Protein AF-W2NLJ6-F1 (afdb_monomer_lite)

Foldseek 3Di:
DDDDPVVVVVVVVVVVVVVVVVVVVVLVPDDDPDPVVNVVVVQVVCVVVVFGWDWDDDPPFQKIKIFGPDDPDGPDIDIDHDDDD

Organism: Phytophthora nicotianae (NCBI:txid4792)

Structure (mmCIF, N/CA/C/O backbone):
data_AF-W2NLJ6-F1
#
_entry.id   AF-W2NLJ6-F1
#
loop_
_atom_site.group_PDB
_atom_site.id
_atom_site.type_symbol
_atom_site.label_atom_id
_atom_site.label_alt_id
_atom_site.label_comp_id
_atom_site.label_asym_id
_atom_site.label_entity_id
_atom_site.label_seq_id
_atom_site.pdbx_PDB_ins_code
_atom_site.Cartn_x
_atom_site.Cartn_y
_atom_site.Cartn_z
_atom_site.occupancy
_atom_site.B_iso_or_equiv
_atom_site.auth_seq_id
_atom_site.auth_comp_id
_atom_site.auth_asym_id
_atom_site.auth_atom_id
_atom_site.pdbx_PDB_model_num
ATOM 1 N N . MET A 1 1 ? -0.314 1.712 -44.785 1.00 42.75 1 MET A N 1
ATOM 2 C CA . MET A 1 1 ? 0.400 2.453 -43.726 1.00 42.75 1 MET A CA 1
ATOM 3 C C . MET A 1 1 ? 0.618 1.476 -42.590 1.00 42.75 1 MET A C 1
ATOM 5 O O . MET A 1 1 ? -0.340 1.128 -41.916 1.00 42.75 1 MET A O 1
ATOM 9 N N . SER A 1 2 ? 1.823 0.920 -42.491 1.00 46.22 2 SER A N 1
ATOM 10 C CA . SER A 1 2 ? 2.157 -0.062 -41.460 1.00 46.22 2 SER A CA 1
ATOM 11 C C . SER A 1 2 ? 2.332 0.678 -40.138 1.00 46.22 2 SER A C 1
ATOM 13 O O . SER A 1 2 ? 3.257 1.477 -40.014 1.00 46.22 2 SER A O 1
ATOM 15 N N . LEU A 1 3 ? 1.414 0.462 -39.192 1.00 47.88 3 LEU A N 1
ATOM 16 C CA . LEU A 1 3 ? 1.588 0.882 -37.802 1.00 47.88 3 LEU A CA 1
ATOM 17 C C . LEU A 1 3 ? 2.861 0.212 -37.278 1.00 47.88 3 LEU A C 1
ATOM 19 O O . LEU A 1 3 ? 3.012 -1.007 -37.356 1.00 47.88 3 LEU A O 1
ATOM 23 N N . ASN A 1 4 ? 3.813 1.040 -36.869 1.00 52.22 4 ASN A N 1
ATOM 24 C CA . ASN A 1 4 ? 5.158 0.630 -36.519 1.00 52.22 4 ASN A CA 1
ATOM 25 C C . ASN A 1 4 ? 5.095 -0.161 -35.203 1.00 52.22 4 ASN A C 1
ATOM 27 O O . ASN A 1 4 ? 4.438 0.272 -34.259 1.00 52.22 4 ASN A O 1
ATOM 31 N N . ALA A 1 5 ? 5.775 -1.307 -35.109 1.00 54.47 5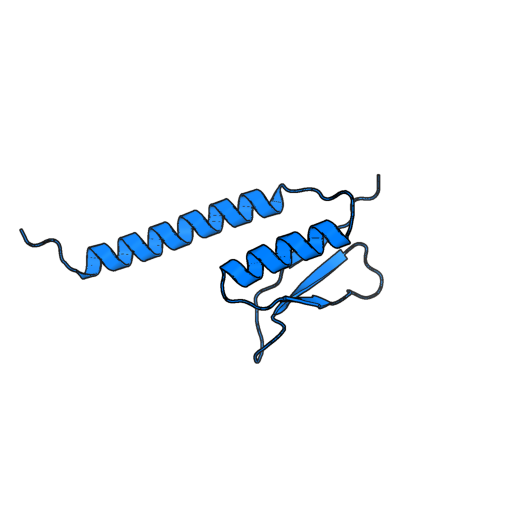 ALA A N 1
ATOM 32 C CA . ALA A 1 5 ? 5.748 -2.159 -33.910 1.00 54.47 5 ALA A CA 1
ATOM 33 C C . ALA A 1 5 ? 6.175 -1.411 -32.623 1.00 54.47 5 ALA A C 1
ATOM 35 O O . ALA A 1 5 ? 5.740 -1.755 -31.527 1.00 54.47 5 ALA A O 1
ATOM 36 N N . ASN A 1 6 ? 6.954 -0.335 -32.771 1.00 55.03 6 ASN A N 1
ATOM 37 C CA . ASN A 1 6 ? 7.385 0.548 -31.685 1.00 55.03 6 ASN A CA 1
ATOM 38 C C . ASN A 1 6 ? 6.240 1.347 -31.036 1.00 55.03 6 ASN A C 1
ATOM 40 O O . ASN A 1 6 ? 6.319 1.655 -29.848 1.00 55.03 6 ASN A O 1
ATOM 44 N N . ASP A 1 7 ? 5.173 1.661 -31.778 1.00 52.06 7 ASP A N 1
ATOM 45 C CA . ASP A 1 7 ? 4.027 2.402 -31.237 1.00 52.06 7 ASP A CA 1
ATOM 46 C C . ASP A 1 7 ? 3.181 1.506 -30.315 1.00 52.06 7 ASP A C 1
ATOM 48 O O . ASP A 1 7 ? 2.643 1.968 -29.312 1.00 52.06 7 ASP A O 1
ATOM 52 N N . HIS A 1 8 ? 3.115 0.201 -30.602 1.00 54.12 8 HIS A N 1
ATOM 53 C CA . HIS A 1 8 ? 2.344 -0.768 -29.818 1.00 54.12 8 HIS A CA 1
ATOM 54 C C . HIS A 1 8 ? 2.980 -1.050 -28.444 1.00 54.12 8 HIS A C 1
ATOM 56 O O . HIS A 1 8 ? 2.277 -1.107 -27.436 1.00 54.12 8 HIS A O 1
ATOM 62 N N . GLU A 1 9 ? 4.311 -1.152 -28.382 1.00 55.81 9 GLU A N 1
ATOM 63 C CA . GLU A 1 9 ? 5.063 -1.333 -27.130 1.00 55.81 9 GLU A CA 1
ATOM 64 C C . GLU A 1 9 ? 4.999 -0.085 -26.232 1.00 55.81 9 GLU A C 1
ATOM 66 O O . GLU A 1 9 ? 4.808 -0.193 -25.020 1.00 55.81 9 GLU A O 1
ATOM 71 N N . ALA A 1 10 ? 5.082 1.117 -26.818 1.00 54.66 10 ALA A N 1
ATOM 72 C CA . ALA A 1 10 ? 4.96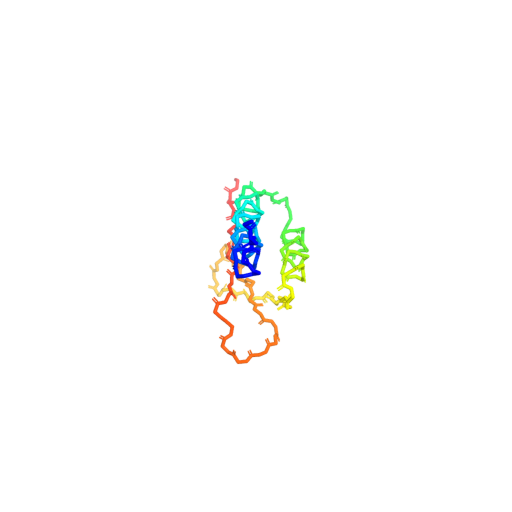9 2.372 -26.073 1.00 54.66 10 ALA A CA 1
ATOM 73 C C . ALA A 1 10 ? 3.560 2.583 -25.488 1.00 54.66 10 ALA A C 1
ATOM 75 O O . ALA A 1 10 ? 3.421 3.049 -24.355 1.00 54.66 10 ALA A O 1
ATOM 76 N N . ILE A 1 11 ? 2.514 2.202 -26.230 1.00 58.09 11 ILE A N 1
ATOM 77 C CA . ILE A 1 11 ? 1.123 2.250 -25.758 1.00 58.09 11 ILE A CA 1
ATOM 78 C C . ILE A 1 11 ? 0.888 1.207 -24.658 1.00 58.09 11 ILE A C 1
ATOM 80 O O . ILE A 1 11 ? 0.264 1.530 -23.647 1.00 58.09 11 ILE A O 1
ATOM 84 N N . SER A 1 12 ? 1.433 -0.007 -24.803 1.00 58.50 12 SER A N 1
ATOM 85 C CA . SER A 1 12 ? 1.343 -1.050 -23.771 1.00 58.50 12 SER A CA 1
ATOM 86 C C . SER A 1 12 ? 1.995 -0.598 -22.462 1.00 58.50 12 SER A C 1
ATOM 88 O O . SER A 1 12 ? 1.348 -0.615 -21.417 1.00 58.50 12 SER A O 1
ATOM 90 N N . ALA A 1 13 ? 3.226 -0.078 -22.521 1.00 60.59 13 ALA A N 1
ATOM 91 C CA . ALA A 1 13 ? 3.940 0.418 -21.345 1.00 60.59 13 ALA A CA 1
ATOM 92 C C . ALA A 1 13 ? 3.239 1.620 -20.674 1.00 60.59 13 ALA A C 1
ATOM 94 O O . ALA A 1 13 ? 3.239 1.750 -19.444 1.00 60.59 13 ALA A O 1
ATOM 95 N N . ALA A 1 14 ? 2.607 2.497 -21.461 1.00 58.72 14 ALA A N 1
ATOM 96 C CA . ALA A 1 14 ? 1.820 3.615 -20.943 1.00 58.72 14 ALA A CA 1
ATOM 97 C C . ALA A 1 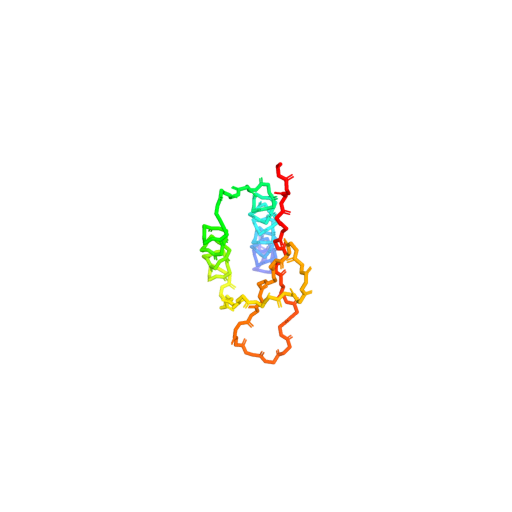14 ? 0.523 3.151 -20.251 1.00 58.72 14 ALA A C 1
ATOM 99 O O . ALA A 1 14 ? 0.187 3.657 -19.177 1.00 58.72 14 ALA A O 1
ATOM 100 N N . CYS A 1 15 ? -0.180 2.164 -20.815 1.00 57.19 15 CYS A N 1
ATOM 101 C CA . CYS A 1 15 ? -1.359 1.554 -20.195 1.00 57.19 15 CYS A CA 1
ATOM 102 C C . CYS A 1 15 ? -1.014 0.818 -18.892 1.00 57.19 15 CYS A C 1
ATOM 104 O O . CYS A 1 15 ? -1.741 0.950 -17.904 1.00 57.19 15 CYS A O 1
ATOM 106 N N . ASP A 1 16 ? 0.115 0.108 -18.857 1.00 62.09 16 ASP A N 1
ATOM 107 C CA . ASP A 1 16 ? 0.603 -0.578 -17.656 1.00 62.09 16 ASP A CA 1
ATOM 108 C C . ASP A 1 16 ? 0.928 0.410 -16.525 1.00 62.09 16 ASP A C 1
ATOM 110 O O . ASP A 1 16 ? 0.589 0.169 -15.360 1.00 62.09 16 ASP A O 1
ATOM 114 N N . SER A 1 17 ? 1.493 1.569 -16.879 1.00 66.31 17 SER A N 1
ATOM 115 C CA . SER A 1 17 ? 1.799 2.653 -15.939 1.00 66.31 17 SER A CA 1
ATOM 116 C C . SER A 1 17 ? 0.536 3.342 -15.402 1.00 66.31 17 SER A C 1
ATOM 118 O O . SER A 1 17 ? 0.442 3.619 -14.206 1.00 66.31 17 SER A O 1
ATOM 120 N N . ALA A 1 18 ? -0.465 3.595 -16.254 1.00 72.06 18 ALA A N 1
ATOM 121 C CA . ALA A 1 18 ? -1.735 4.201 -15.840 1.00 72.06 18 ALA A CA 1
ATOM 122 C C . ALA A 1 18 ? -2.509 3.295 -14.869 1.00 72.06 18 ALA A C 1
ATOM 124 O O . ALA A 1 18 ? -2.960 3.741 -13.813 1.00 72.06 18 ALA A O 1
ATOM 125 N N . LYS A 1 19 ? -2.577 1.995 -15.177 1.00 75.12 19 LYS A N 1
ATOM 126 C CA . LYS A 1 19 ? -3.205 0.995 -14.307 1.00 75.12 19 LYS A CA 1
ATOM 127 C C . LYS A 1 19 ? -2.498 0.880 -12.955 1.00 75.12 19 LYS A C 1
ATOM 129 O O . LYS A 1 19 ? -3.145 0.690 -11.928 1.00 75.12 19 LYS A O 1
ATOM 134 N N . GLU A 1 20 ? -1.172 1.000 -12.932 1.00 72.75 20 GLU A N 1
ATOM 135 C CA . GLU A 1 20 ? -0.400 1.024 -11.687 1.00 72.75 20 GLU A CA 1
ATOM 136 C C . GLU A 1 20 ? -0.718 2.241 -10.813 1.00 72.75 20 GLU A C 1
ATOM 138 O O . GLU A 1 20 ? -0.875 2.101 -9.598 1.00 72.75 20 GLU A O 1
ATOM 143 N N . ILE A 1 21 ? -0.871 3.419 -11.418 1.00 78.62 21 ILE A N 1
ATOM 144 C CA . ILE A 1 21 ? -1.242 4.640 -10.696 1.00 78.62 21 ILE A CA 1
ATOM 145 C C . ILE A 1 21 ? -2.637 4.502 -10.078 1.00 78.62 21 ILE A C 1
ATOM 147 O O . ILE A 1 21 ? -2.817 4.843 -8.906 1.00 78.62 21 ILE A O 1
ATOM 151 N N . ASP A 1 22 ? -3.604 3.969 -10.824 1.00 81.81 22 ASP A N 1
ATOM 152 C CA . ASP A 1 22 ? -4.971 3.781 -10.335 1.00 81.81 22 ASP A CA 1
ATOM 153 C C . ASP A 1 22 ? -5.042 2.773 -9.186 1.00 81.81 22 ASP A C 1
ATOM 155 O O . ASP A 1 22 ? -5.609 3.071 -8.134 1.00 81.81 22 ASP A O 1
ATOM 159 N N . GLU A 1 23 ? -4.396 1.613 -9.318 1.00 81.19 23 GLU A N 1
ATOM 160 C CA . GLU A 1 23 ? -4.356 0.616 -8.243 1.00 81.19 23 GLU A CA 1
ATOM 161 C C . GLU A 1 23 ? -3.660 1.152 -6.983 1.00 81.19 23 GLU A C 1
ATOM 163 O O . GLU A 1 23 ? -4.105 0.883 -5.862 1.00 81.19 23 GLU A O 1
ATOM 168 N N . LEU A 1 24 ? -2.604 1.956 -7.144 1.00 80.00 24 LEU A N 1
ATOM 169 C CA . LEU A 1 24 ? -1.934 2.615 -6.026 1.00 80.00 24 LEU A CA 1
ATOM 170 C C . LEU A 1 24 ? -2.834 3.668 -5.364 1.00 80.00 24 LEU A C 1
ATOM 172 O O . LEU A 1 24 ? -2.839 3.790 -4.136 1.00 80.00 24 LEU A O 1
ATOM 176 N N . ASN A 1 25 ? -3.592 4.432 -6.152 1.00 84.81 25 ASN A N 1
ATOM 177 C CA . ASN A 1 25 ? -4.544 5.416 -5.642 1.00 84.81 25 ASN A CA 1
ATOM 178 C C . ASN A 1 25 ? -5.678 4.750 -4.862 1.00 84.81 25 ASN A C 1
ATOM 180 O O . ASN A 1 25 ? -6.054 5.243 -3.798 1.00 84.81 25 ASN A O 1
ATOM 184 N N . GLU A 1 26 ? -6.170 3.605 -5.329 1.00 86.81 26 GLU A N 1
ATOM 185 C CA . GLU A 1 26 ? -7.161 2.822 -4.597 1.00 86.81 26 GLU A CA 1
ATOM 186 C C . GLU A 1 26 ? -6.578 2.236 -3.310 1.00 86.81 26 GLU A C 1
ATOM 188 O O . GLU A 1 26 ? -7.195 2.337 -2.249 1.00 86.81 26 GLU A O 1
ATOM 193 N N . LEU A 1 27 ? -5.350 1.709 -3.348 1.00 84.00 27 LEU A N 1
ATOM 194 C CA . LEU A 1 27 ? -4.669 1.204 -2.153 1.00 84.00 27 LEU A CA 1
ATOM 195 C C . LEU A 1 27 ? -4.464 2.300 -1.090 1.00 84.00 27 LEU A C 1
ATOM 197 O O . LEU A 1 27 ? -4.601 2.018 0.098 1.00 84.00 27 LEU A O 1
ATOM 201 N N . LYS A 1 28 ? -4.189 3.550 -1.496 1.00 82.88 28 LYS A N 1
ATOM 202 C CA . LYS A 1 28 ? -4.039 4.707 -0.588 1.00 82.88 28 LYS A CA 1
ATOM 203 C C . LYS A 1 28 ? -5.333 5.110 0.124 1.00 82.88 28 LYS A C 1
ATOM 205 O O . LYS A 1 28 ? -5.256 5.674 1.212 1.00 82.88 28 LYS A O 1
ATOM 210 N N . LYS A 1 29 ? -6.499 4.860 -0.477 1.00 86.00 29 LYS A N 1
ATOM 211 C CA . LYS A 1 29 ? -7.812 5.186 0.111 1.00 86.00 29 LYS A CA 1
ATOM 212 C C . LYS A 1 29 ? -8.306 4.117 1.083 1.00 86.00 29 LYS A C 1
ATOM 214 O O . LYS A 1 29 ? -9.219 4.379 1.864 1.00 86.00 29 LYS A O 1
ATOM 219 N N . ARG A 1 30 ? -7.740 2.908 1.028 1.00 86.12 30 ARG A N 1
ATOM 220 C CA . ARG A 1 30 ? -8.172 1.800 1.880 1.00 86.12 30 ARG A CA 1
ATOM 221 C C . ARG A 1 30 ? -7.840 2.068 3.340 1.00 86.12 30 ARG A C 1
ATOM 223 O O . ARG A 1 30 ? -6.754 2.519 3.696 1.00 86.12 30 ARG A O 1
ATOM 230 N N . THR A 1 31 ? -8.791 1.712 4.189 1.00 87.38 31 THR A N 1
ATOM 231 C CA . THR A 1 31 ? -8.631 1.661 5.636 1.00 87.38 31 THR A CA 1
ATOM 232 C C . THR A 1 31 ? -8.804 0.221 6.088 1.00 87.38 31 THR A C 1
ATOM 234 O O . THR A 1 31 ? -9.563 -0.554 5.506 1.00 87.38 31 THR A O 1
ATOM 237 N N . TRP A 1 32 ? -8.071 -0.160 7.128 1.00 87.00 32 TRP A N 1
ATOM 238 C CA . TRP A 1 32 ? -8.138 -1.506 7.680 1.00 87.00 32 TRP A CA 1
ATOM 239 C C . TRP A 1 32 ? -8.427 -1.429 9.168 1.00 87.00 32 TRP A C 1
ATOM 241 O O . TRP A 1 32 ? -7.816 -0.647 9.892 1.00 87.00 32 TRP A O 1
ATOM 251 N N . THR A 1 33 ? -9.312 -2.305 9.632 1.00 85.50 33 THR A N 1
ATOM 252 C CA . THR A 1 33 ? -9.645 -2.449 11.055 1.00 85.50 33 THR A CA 1
ATOM 253 C C . THR A 1 33 ? -8.514 -3.094 11.848 1.00 85.50 33 THR A C 1
ATOM 255 O O . THR A 1 33 ? -8.369 -2.861 13.044 1.00 85.50 33 THR A O 1
ATOM 258 N N . THR A 1 34 ? -7.683 -3.909 11.190 1.00 83.56 34 THR A N 1
ATOM 259 C CA . THR A 1 34 ? -6.557 -4.590 11.826 1.00 83.56 34 THR A CA 1
ATOM 260 C C . THR A 1 34 ? -5.274 -4.419 11.032 1.00 83.56 34 THR A C 1
ATOM 262 O O . THR A 1 34 ? -5.239 -4.470 9.801 1.00 83.56 34 THR A O 1
ATOM 265 N N . GLY A 1 35 ? -4.161 -4.329 11.760 1.00 81.50 35 GLY A N 1
ATOM 266 C CA . GLY A 1 35 ? -2.843 -4.285 11.140 1.00 81.50 35 GLY A CA 1
ATOM 267 C C . GLY A 1 35 ? -2.454 -5.573 10.402 1.00 81.50 35 GLY A C 1
ATOM 268 O O . GLY A 1 35 ? -1.504 -5.525 9.630 1.00 81.50 35 GLY A O 1
ATOM 269 N N . LYS A 1 36 ? -3.131 -6.708 10.644 1.00 84.38 36 LYS A N 1
ATOM 270 C CA . LYS A 1 36 ? -2.914 -7.969 9.912 1.00 84.38 36 LYS A CA 1
ATOM 271 C C . LYS A 1 36 ? -3.558 -7.912 8.525 1.00 84.38 36 LYS A C 1
ATOM 273 O O . LYS A 1 36 ? -2.902 -8.297 7.562 1.00 84.38 36 LYS A O 1
ATOM 278 N N . GLY A 1 37 ? -4.782 -7.380 8.429 1.00 86.06 37 GLY A N 1
ATOM 279 C CA . GLY A 1 37 ? -5.467 -7.158 7.151 1.00 86.06 37 GLY A CA 1
ATOM 280 C C . GLY A 1 37 ? -4.665 -6.234 6.235 1.00 86.06 37 GLY A C 1
ATOM 281 O O . GLY A 1 37 ? -4.335 -6.622 5.12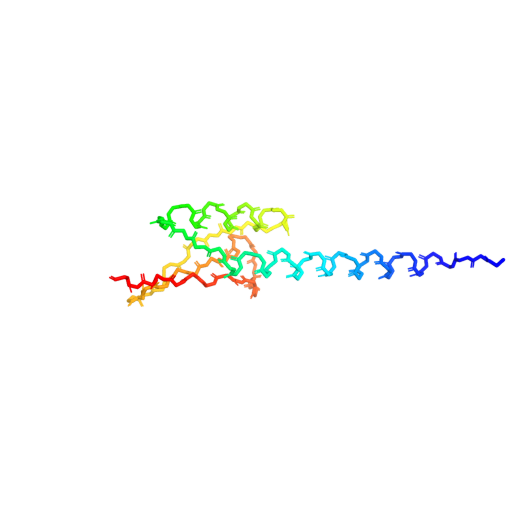0 1.00 86.06 37 GLY A O 1
ATOM 282 N N . ALA A 1 38 ? -4.212 -5.092 6.766 1.00 86.00 38 ALA A N 1
ATOM 283 C CA . ALA A 1 38 ? -3.379 -4.151 6.014 1.00 86.00 38 ALA A CA 1
ATOM 284 C C . ALA A 1 38 ? -2.099 -4.798 5.455 1.00 86.00 38 ALA A C 1
ATOM 286 O O . ALA A 1 38 ? -1.737 -4.606 4.298 1.00 86.00 38 ALA A O 1
ATOM 287 N N . VAL A 1 39 ? -1.410 -5.604 6.273 1.00 85.56 39 VAL A N 1
ATOM 288 C CA . VAL A 1 39 ? -0.187 -6.300 5.847 1.00 85.56 39 VAL A CA 1
ATOM 289 C C . VAL A 1 39 ? -0.481 -7.360 4.781 1.00 85.56 39 VAL A C 1
ATOM 291 O O . VAL A 1 39 ? 0.319 -7.519 3.864 1.00 85.56 39 VAL A O 1
ATOM 294 N N . SER A 1 40 ? -1.597 -8.083 4.884 1.00 87.62 40 SER A N 1
ATOM 295 C CA . SER A 1 40 ? -1.977 -9.102 3.900 1.00 87.62 40 SER A CA 1
ATOM 296 C C . SER A 1 40 ? -2.252 -8.485 2.529 1.00 87.62 40 SER A C 1
ATOM 298 O O . SER A 1 40 ? -1.671 -8.922 1.537 1.00 87.62 40 SER A O 1
ATOM 300 N N . ASP A 1 41 ? -3.063 -7.427 2.484 1.00 87.44 41 ASP A N 1
ATOM 301 C CA . ASP A 1 41 ? -3.435 -6.747 1.239 1.00 87.44 41 ASP A CA 1
ATOM 302 C C . ASP A 1 41 ? -2.221 -6.142 0.537 1.00 87.44 41 ASP A C 1
ATOM 304 O O . ASP A 1 41 ? -2.040 -6.306 -0.668 1.00 87.44 41 ASP A O 1
ATOM 308 N N . ILE A 1 42 ? -1.340 -5.482 1.291 1.00 85.75 42 ILE A N 1
ATOM 309 C CA . ILE A 1 42 ? -0.143 -4.869 0.711 1.00 85.75 42 ILE A CA 1
ATOM 310 C C . ILE A 1 42 ? 0.861 -5.931 0.247 1.00 85.75 42 ILE A C 1
ATOM 312 O O . ILE A 1 42 ? 1.543 -5.716 -0.752 1.00 85.75 42 ILE A O 1
ATOM 316 N N . LYS A 1 43 ? 0.953 -7.091 0.915 1.00 86.25 43 LYS A N 1
ATOM 317 C CA . LYS A 1 43 ? 1.753 -8.215 0.400 1.00 86.25 43 LYS A CA 1
ATOM 318 C C . LYS A 1 43 ? 1.186 -8.751 -0.909 1.00 86.25 43 LYS A C 1
ATOM 320 O O . LYS A 1 43 ? 1.966 -9.005 -1.819 1.00 86.25 43 LYS A O 1
ATOM 325 N N . ALA A 1 44 ? -0.134 -8.895 -1.017 1.00 87.56 44 ALA A N 1
ATOM 326 C CA . ALA A 1 44 ? -0.780 -9.317 -2.257 1.00 87.56 44 ALA A CA 1
ATOM 327 C C . ALA A 1 44 ? -0.528 -8.310 -3.394 1.00 87.56 44 ALA A C 1
ATOM 329 O O . ALA A 1 44 ? -0.155 -8.716 -4.491 1.00 87.56 44 ALA A O 1
ATOM 330 N N . TYR A 1 45 ? -0.630 -7.008 -3.105 1.00 85.94 45 TYR A N 1
ATOM 331 C CA . TYR A 1 45 ? -0.279 -5.939 -4.046 1.00 85.94 45 TYR A CA 1
ATOM 332 C C . TYR A 1 45 ? 1.200 -5.977 -4.460 1.00 85.94 45 TYR A C 1
ATOM 334 O O . TYR A 1 45 ? 1.528 -5.847 -5.632 1.00 85.94 45 TYR A O 1
ATOM 342 N N . ALA A 1 46 ? 2.123 -6.178 -3.517 1.00 83.56 46 ALA A N 1
ATOM 343 C CA . ALA A 1 46 ? 3.543 -6.282 -3.845 1.00 83.56 46 ALA A CA 1
ATOM 344 C C . ALA A 1 46 ? 3.823 -7.499 -4.747 1.00 83.56 46 ALA A C 1
ATOM 346 O O . ALA A 1 46 ? 4.552 -7.380 -5.733 1.00 83.56 46 ALA A O 1
ATOM 347 N N . LEU A 1 47 ? 3.202 -8.645 -4.441 1.00 83.69 47 LEU A N 1
ATOM 348 C CA . LEU A 1 47 ? 3.357 -9.885 -5.202 1.00 83.69 47 LEU A CA 1
ATOM 349 C C . LEU A 1 47 ? 2.804 -9.774 -6.624 1.00 83.69 47 LEU A C 1
ATOM 351 O O . LEU A 1 47 ? 3.459 -10.257 -7.546 1.00 83.69 47 LEU A O 1
ATOM 355 N N . SER A 1 48 ? 1.664 -9.103 -6.835 1.00 82.12 48 SER A N 1
ATOM 356 C CA . SER A 1 48 ? 1.141 -8.864 -8.191 1.00 82.12 48 SER A CA 1
ATOM 357 C C . SER A 1 48 ? 2.090 -8.025 -9.055 1.00 82.12 48 SER A C 1
ATOM 359 O O . SER A 1 48 ? 2.015 -8.071 -10.278 1.00 82.12 48 SER A O 1
ATOM 361 N N . ARG A 1 49 ? 3.026 -7.306 -8.424 1.00 76.88 49 ARG A N 1
ATOM 362 C CA . ARG A 1 49 ? 4.077 -6.504 -9.065 1.00 76.88 49 ARG A CA 1
ATOM 363 C C . ARG A 1 49 ? 5.441 -7.199 -9.091 1.00 76.88 49 ARG A C 1
ATOM 365 O O . ARG A 1 49 ? 6.460 -6.546 -9.314 1.00 76.88 49 ARG A O 1
ATOM 372 N N . GLY A 1 50 ? 5.482 -8.505 -8.819 1.00 78.56 50 GLY A N 1
ATOM 373 C CA . GLY A 1 50 ? 6.717 -9.293 -8.814 1.00 78.56 50 GLY A CA 1
ATOM 374 C C . GLY A 1 50 ? 7.676 -8.930 -7.677 1.00 78.56 50 GLY A C 1
ATOM 375 O O . GLY A 1 50 ? 8.863 -9.241 -7.752 1.00 78.56 50 GLY A O 1
ATOM 376 N N . LYS A 1 51 ? 7.192 -8.255 -6.624 1.00 80.44 51 LYS A N 1
ATOM 377 C CA . LYS A 1 51 ? 7.985 -7.887 -5.447 1.00 80.44 51 LYS A CA 1
ATOM 378 C C . LYS A 1 51 ? 7.588 -8.751 -4.257 1.00 80.44 51 LYS A C 1
ATOM 380 O O . LYS A 1 51 ? 6.413 -8.964 -3.974 1.00 80.44 51 LYS A O 1
ATOM 385 N N . SER A 1 52 ? 8.572 -9.202 -3.493 1.00 79.88 52 SER A N 1
ATOM 386 C CA . SER A 1 52 ? 8.340 -9.843 -2.200 1.00 79.88 52 SER A CA 1
ATOM 387 C C . SER A 1 52 ? 8.458 -8.789 -1.099 1.00 79.88 52 SER A C 1
ATOM 389 O O . SER A 1 52 ? 9.452 -8.078 -1.077 1.00 79.88 52 SER A O 1
ATOM 391 N N . ALA A 1 53 ? 7.480 -8.653 -0.196 1.00 82.31 53 ALA A N 1
ATOM 392 C CA . ALA A 1 53 ? 7.490 -7.608 0.839 1.00 82.31 53 ALA A CA 1
ATOM 393 C C . ALA A 1 53 ? 7.627 -8.165 2.268 1.00 82.31 53 ALA A C 1
ATOM 395 O O . ALA A 1 53 ? 6.921 -9.100 2.664 1.00 82.31 53 ALA A O 1
ATOM 396 N N . SER A 1 54 ? 8.495 -7.550 3.072 1.00 82.94 54 SER A N 1
ATOM 397 C CA . SER A 1 54 ? 8.641 -7.766 4.513 1.00 82.94 54 SER A CA 1
ATOM 398 C C . SER A 1 54 ? 8.168 -6.534 5.293 1.00 82.94 54 SER A C 1
ATOM 400 O O . SER A 1 54 ? 8.114 -5.423 4.771 1.00 82.94 54 SER A O 1
ATOM 402 N N . VAL A 1 55 ? 7.777 -6.740 6.552 1.00 81.31 55 VAL A N 1
ATOM 403 C CA . VAL A 1 55 ? 7.372 -5.651 7.452 1.00 81.31 55 VAL A CA 1
ATOM 404 C C . VAL A 1 55 ? 8.590 -5.238 8.273 1.00 81.31 55 VAL A C 1
ATOM 406 O O . VAL A 1 55 ? 9.051 -6.030 9.096 1.00 81.31 55 VAL A O 1
ATOM 409 N N . SER A 1 56 ? 9.049 -3.996 8.139 1.00 77.50 56 SER A N 1
ATOM 410 C CA . SER A 1 56 ? 9.968 -3.374 9.091 1.00 77.50 56 SER A CA 1
ATOM 411 C C . SER A 1 56 ? 9.194 -2.459 10.047 1.00 77.50 56 SER A C 1
ATOM 413 O O . SER A 1 56 ? 8.436 -1.561 9.664 1.00 77.50 56 SER A O 1
ATOM 415 N N . LYS A 1 57 ? 9.325 -2.726 11.353 1.00 67.25 57 LYS A N 1
ATOM 416 C CA . LYS A 1 57 ? 8.771 -1.849 12.392 1.00 67.25 57 LYS A CA 1
ATOM 417 C C . LYS A 1 57 ? 9.685 -0.632 12.523 1.00 67.25 57 LYS A C 1
ATOM 419 O O . LYS A 1 57 ? 10.858 -0.791 12.851 1.00 67.25 57 LYS A O 1
ATOM 424 N N . MET A 1 58 ? 9.156 0.574 12.325 1.00 65.94 58 MET A N 1
ATOM 425 C CA . MET A 1 58 ? 9.882 1.783 12.724 1.00 65.94 58 MET A CA 1
ATOM 426 C C . MET A 1 58 ? 9.837 1.890 14.256 1.00 65.94 58 MET A C 1
ATOM 428 O O . MET A 1 58 ? 8.769 1.744 14.856 1.00 65.94 58 MET A O 1
ATOM 432 N N . ARG A 1 59 ? 10.991 2.098 14.908 1.00 54.38 59 ARG A N 1
ATOM 433 C CA . ARG A 1 59 ? 11.059 2.276 16.372 1.00 54.38 59 ARG A CA 1
ATOM 434 C C . ARG A 1 59 ? 10.160 3.446 16.798 1.00 54.38 59 ARG A C 1
ATOM 436 O O . ARG A 1 59 ? 10.284 4.535 16.253 1.00 54.38 59 ARG A O 1
ATOM 443 N N . GLY A 1 60 ? 9.280 3.203 17.774 1.00 60.78 60 GLY A N 1
ATOM 444 C CA . GLY A 1 60 ? 8.467 4.232 18.439 1.00 60.78 60 GLY A CA 1
ATOM 445 C C . GLY A 1 60 ? 7.263 4.779 17.660 1.00 60.78 60 GLY A C 1
ATOM 446 O O . GLY A 1 60 ? 6.673 5.755 18.105 1.00 60.78 60 GLY A O 1
ATOM 447 N N . GLY A 1 61 ? 6.889 4.204 16.512 1.00 60.09 61 GLY A N 1
ATOM 448 C CA . GLY A 1 61 ? 5.882 4.805 15.630 1.00 60.09 61 GLY A CA 1
ATOM 449 C C . GLY A 1 61 ? 4.535 4.084 15.574 1.00 60.09 61 GLY A C 1
ATOM 450 O O . GLY A 1 61 ? 4.473 2.858 15.521 1.00 60.09 61 GLY A O 1
ATOM 451 N N . THR A 1 62 ? 3.472 4.868 15.384 1.00 65.75 62 THR A N 1
ATOM 452 C CA . THR A 1 62 ? 2.165 4.471 14.816 1.00 65.75 62 THR A CA 1
ATOM 453 C C . THR A 1 62 ? 2.268 3.989 13.361 1.00 65.75 62 THR A C 1
ATOM 455 O O . THR A 1 62 ? 1.256 3.815 12.688 1.00 65.75 62 THR A O 1
ATOM 458 N N . PHE A 1 63 ? 3.479 3.776 12.835 1.00 68.19 63 PHE A N 1
ATOM 459 C CA . PHE A 1 63 ? 3.723 3.509 11.426 1.00 68.19 63 PHE A CA 1
ATOM 460 C C . PHE A 1 63 ? 4.393 2.153 11.201 1.00 68.19 63 PHE A C 1
ATOM 462 O O . PHE A 1 63 ? 5.354 1.793 11.885 1.00 68.19 63 PHE A O 1
ATOM 469 N N . LYS A 1 64 ? 3.929 1.420 10.185 1.00 78.06 64 LYS A N 1
ATOM 470 C CA . LYS A 1 64 ? 4.587 0.205 9.679 1.00 78.06 64 LYS A CA 1
ATOM 471 C C . LYS A 1 64 ? 5.164 0.488 8.299 1.00 78.06 64 LYS A C 1
ATOM 473 O O . LYS A 1 64 ? 4.468 1.048 7.455 1.00 78.06 64 LYS A O 1
ATOM 478 N N . ARG A 1 65 ? 6.413 0.091 8.062 1.00 81.69 65 ARG A N 1
ATOM 479 C CA . ARG A 1 65 ? 7.045 0.159 6.743 1.00 81.69 65 ARG A CA 1
ATOM 480 C C . ARG A 1 65 ? 7.044 -1.239 6.133 1.00 81.69 65 ARG A C 1
ATOM 482 O O . ARG A 1 65 ? 7.342 -2.217 6.810 1.00 81.69 65 ARG A O 1
ATOM 489 N N . MET A 1 66 ? 6.640 -1.329 4.877 1.00 81.94 66 MET A N 1
ATOM 490 C CA . MET A 1 66 ? 6.676 -2.544 4.070 1.00 81.94 66 MET A CA 1
ATOM 491 C C . MET A 1 66 ? 7.699 -2.319 2.967 1.00 81.94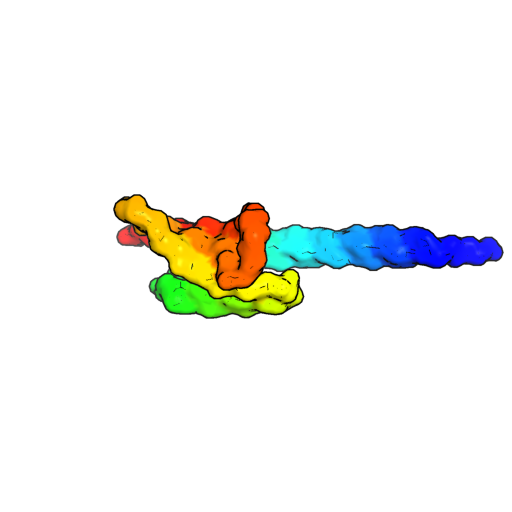 66 MET A C 1
ATOM 493 O O . MET A 1 66 ? 7.566 -1.343 2.237 1.00 81.94 66 MET A O 1
ATOM 497 N N . GLU A 1 67 ? 8.712 -3.169 2.857 1.00 82.44 67 GLU A N 1
ATOM 498 C CA . GLU A 1 67 ? 9.803 -3.021 1.883 1.00 82.44 67 GLU A CA 1
ATOM 499 C C . GLU A 1 67 ? 10.189 -4.368 1.279 1.00 82.44 67 GLU A C 1
ATOM 501 O O . GLU A 1 67 ? 9.727 -5.405 1.758 1.00 82.44 67 GLU A O 1
ATOM 506 N N . CYS A 1 68 ? 10.981 -4.378 0.203 1.00 79.56 68 CYS A N 1
ATOM 507 C CA . CYS A 1 68 ? 11.315 -5.643 -0.442 1.00 79.56 68 CYS A CA 1
ATOM 508 C C . CYS A 1 68 ? 12.067 -6.595 0.504 1.00 79.56 68 CYS A C 1
ATOM 510 O O . CYS A 1 68 ? 12.942 -6.178 1.258 1.00 79.56 68 CYS A O 1
ATOM 512 N N . SER A 1 69 ? 11.765 -7.891 0.425 1.00 70.81 69 SER A N 1
ATOM 513 C CA . SER A 1 69 ? 12.409 -8.928 1.236 1.00 70.81 69 SER A CA 1
ATOM 514 C C . SER A 1 69 ? 13.611 -9.594 0.561 1.00 70.81 69 SER A C 1
ATOM 516 O O . SER A 1 69 ? 14.303 -10.363 1.220 1.00 70.81 69 SER A O 1
ATOM 518 N N . SER A 1 70 ? 13.847 -9.354 -0.733 1.00 64.06 70 SER A N 1
ATOM 519 C CA . SER A 1 70 ? 14.968 -9.929 -1.485 1.00 64.06 70 SER A CA 1
ATOM 520 C C . SER A 1 70 ? 15.607 -8.883 -2.411 1.00 64.06 70 SER A C 1
ATOM 522 O O . SER A 1 70 ? 14.896 -8.118 -3.060 1.00 64.06 70 SER A O 1
ATOM 524 N N . GLY A 1 71 ? 16.946 -8.843 -2.438 1.00 58.16 71 GLY A N 1
ATOM 525 C CA . GLY A 1 71 ? 17.753 -7.993 -3.327 1.00 58.16 71 GLY A CA 1
ATOM 526 C C . GLY A 1 71 ? 18.407 -6.771 -2.663 1.00 58.16 71 GLY A C 1
ATOM 527 O O . GLY A 1 71 ? 17.860 -6.175 -1.734 1.00 58.16 71 GLY A O 1
ATOM 528 N N . GLU A 1 72 ? 19.599 -6.398 -3.145 1.00 62.22 72 GLU A N 1
ATOM 529 C CA . GLU A 1 72 ? 20.283 -5.157 -2.758 1.00 62.22 72 GLU A CA 1
ATOM 530 C C . GLU A 1 72 ? 19.395 -3.928 -3.009 1.00 62.22 72 GLU A C 1
ATOM 532 O O . GLU A 1 72 ? 18.750 -3.810 -4.048 1.00 62.22 72 GLU A O 1
ATOM 537 N N . LYS A 1 73 ? 19.381 -3.004 -2.036 1.00 60.00 73 LYS A N 1
ATOM 538 C CA . LYS A 1 73 ? 18.811 -1.643 -2.104 1.00 60.00 73 LYS A CA 1
ATOM 539 C C . LYS A 1 73 ? 17.507 -1.518 -2.915 1.00 60.00 73 LYS A C 1
ATOM 541 O O . LYS A 1 73 ? 17.410 -0.703 -3.830 1.00 60.00 73 LYS A O 1
ATOM 546 N N . CYS A 1 74 ? 16.462 -2.251 -2.531 1.00 66.31 74 CYS A N 1
ATOM 547 C CA . CYS A 1 74 ? 15.116 -1.950 -3.017 1.00 66.31 74 CYS A CA 1
ATOM 548 C C . CYS A 1 74 ? 14.659 -0.570 -2.504 1.00 66.31 74 CYS A C 1
ATOM 550 O O . CYS A 1 74 ? 14.541 -0.340 -1.300 1.00 66.31 74 CYS A O 1
ATOM 552 N N . THR A 1 75 ? 14.400 0.357 -3.429 1.00 74.06 75 THR A N 1
ATOM 553 C CA . THR A 1 75 ? 13.920 1.724 -3.146 1.00 74.06 75 THR A CA 1
ATOM 554 C C . THR A 1 75 ? 12.407 1.799 -2.945 1.00 74.06 75 THR A C 1
ATOM 556 O O . THR A 1 75 ? 11.888 2.827 -2.512 1.00 74.06 75 THR A O 1
ATOM 559 N N . TRP A 1 76 ? 11.692 0.712 -3.236 1.00 78.94 76 TRP A N 1
ATOM 560 C CA . TRP A 1 76 ? 10.249 0.623 -3.081 1.00 78.94 76 TRP A CA 1
ATOM 561 C C . TRP A 1 76 ? 9.870 0.335 -1.626 1.00 78.94 76 TRP A C 1
ATOM 563 O O . TRP A 1 76 ? 10.365 -0.613 -1.011 1.00 78.94 76 TRP A O 1
ATOM 573 N N . PHE A 1 77 ? 8.958 1.139 -1.085 1.00 82.88 77 PHE A N 1
ATOM 574 C CA . PHE A 1 77 ? 8.358 0.901 0.220 1.00 82.88 77 PHE A CA 1
ATOM 575 C C . PHE A 1 77 ? 6.933 1.454 0.289 1.00 82.88 77 PHE A C 1
ATOM 577 O O . PHE A 1 77 ? 6.590 2.422 -0.387 1.00 82.88 77 PHE A O 1
ATOM 584 N N . ILE A 1 78 ? 6.115 0.876 1.168 1.00 83.94 78 ILE A N 1
ATOM 585 C CA . ILE A 1 78 ? 4.811 1.415 1.566 1.00 83.94 78 ILE A CA 1
ATOM 586 C C . ILE A 1 78 ? 4.854 1.740 3.056 1.00 83.94 78 ILE A C 1
ATOM 588 O O . ILE A 1 78 ? 5.270 0.918 3.875 1.00 83.94 78 ILE A O 1
ATOM 592 N N . LYS A 1 79 ? 4.412 2.947 3.418 1.00 85.62 79 LYS A N 1
ATOM 593 C CA . LYS A 1 79 ? 4.273 3.383 4.809 1.00 85.62 79 LYS A CA 1
ATOM 594 C C . LYS A 1 79 ? 2.798 3.366 5.194 1.00 85.62 79 LYS A C 1
ATOM 596 O O . LYS A 1 79 ? 2.000 4.111 4.642 1.00 85.62 79 LYS A O 1
ATOM 601 N N . LEU A 1 80 ? 2.459 2.526 6.160 1.00 83.19 80 LEU A N 1
ATOM 602 C CA . LEU A 1 80 ? 1.149 2.473 6.796 1.00 83.19 80 LEU A CA 1
ATOM 603 C C . LEU A 1 80 ? 1.158 3.351 8.038 1.00 83.19 80 LEU A C 1
ATOM 605 O O . LEU A 1 80 ? 2.088 3.238 8.833 1.00 83.19 80 LEU A O 1
ATOM 609 N N . SER A 1 81 ? 0.120 4.157 8.236 1.00 82.44 81 SER A N 1
ATOM 610 C CA . SER A 1 81 ? -0.127 4.888 9.479 1.00 82.44 81 SER A CA 1
ATOM 611 C C . SER A 1 81 ? -1.321 4.305 10.221 1.00 82.44 81 SER A C 1
ATOM 613 O O . SER A 1 81 ? -2.341 3.992 9.616 1.00 82.44 81 SER A O 1
ATOM 615 N N . GLN A 1 82 ? -1.205 4.192 11.537 1.00 77.12 82 GLN A N 1
ATOM 616 C CA . GLN A 1 82 ? -2.324 3.944 12.427 1.00 77.12 82 GLN A CA 1
ATOM 617 C C . GLN A 1 82 ? -2.935 5.293 12.797 1.00 77.12 82 GLN A C 1
ATOM 619 O O . GLN A 1 82 ? -2.273 6.133 13.406 1.00 77.12 82 GLN A O 1
ATOM 624 N N . THR A 1 83 ? -4.187 5.504 12.414 1.00 70.81 83 THR A N 1
ATOM 625 C CA . THR A 1 83 ? -5.008 6.603 12.918 1.00 70.81 83 THR A CA 1
ATOM 626 C C . THR A 1 83 ? -5.515 6.216 14.305 1.00 70.81 83 THR A C 1
ATOM 628 O O . THR A 1 83 ? -6.106 5.150 14.470 1.00 70.81 83 THR A O 1
ATOM 631 N N . ALA A 1 84 ? -5.238 7.047 15.311 1.00 60.88 84 ALA A N 1
ATOM 632 C CA . ALA A 1 84 ? -5.903 6.933 16.603 1.00 60.88 84 ALA A CA 1
ATOM 633 C C . ALA A 1 84 ? -7.334 7.461 16.433 1.00 60.88 84 ALA A C 1
ATOM 635 O O . ALA A 1 84 ? -7.508 8.619 16.054 1.00 60.88 84 ALA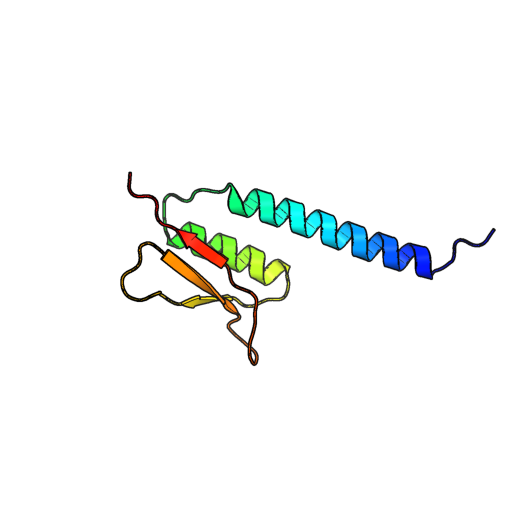 A O 1
ATOM 636 N N . THR A 1 85 ? -8.323 6.589 16.618 1.00 53.72 85 THR A N 1
ATOM 637 C CA . THR A 1 85 ? -9.714 6.978 16.902 1.00 53.72 85 THR A CA 1
ATOM 638 C C . THR A 1 85 ? -9.849 7.416 18.344 1.00 53.72 85 THR A C 1
ATOM 640 O O . THR A 1 85 ? -9.239 6.729 19.196 1.00 53.72 85 THR A O 1
#

Secondary structure (DSSP, 8-state):
----HHHHHHHHHHHHHHHHHHHHHHHHH---SSHHHHHHHHHHHHHHTT--EEEEEPTT-SEEEEEESSSTT---EEEEEPPP-

pLDDT: mean 73.26, std 12.49, range [42.75, 87.62]

Radius of gyration: 16.93 Å; chains: 1; bounding box: 30×17×62 Å

Sequence (85 aa):
MSLNANDHEAISAACDSAKEIDELNELKKRTWTTGKGAVSDIKAYALSRGKSASVSKMRGGTFKRMECSSGEKCTWFIKLSQTAT